Protein AF-A0AA40MKX8-F1 (afdb_monomer_lite)

Organism: Staphylococcus aureus (NCBI:txid1280)

Secondary structure (DSSP, 8-state):
-EEEEE--GGGHHHHHHHHHHHHHHTT-GGG----HHHHHIIIIIS---EEEEEEETTEEEEEEEE-----SSS---

Structure (mmCIF, N/CA/C/O backbone):
data_AF-A0AA40MKX8-F1
#
_entry.id   AF-A0AA40MKX8-F1
#
loop_
_atom_site.group_PDB
_atom_site.id
_atom_site.type_symbol
_atom_site.label_atom_id
_atom_site.label_alt_id
_atom_site.label_co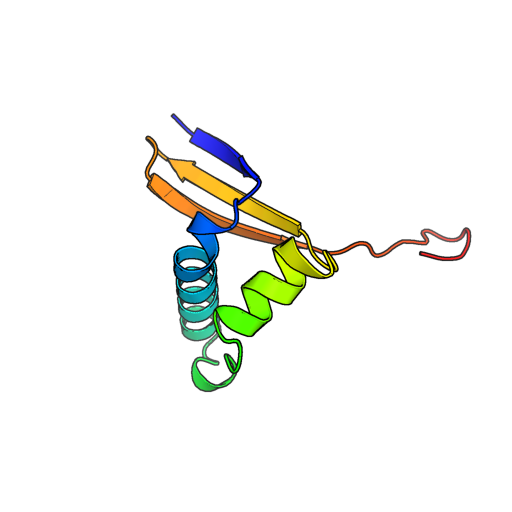mp_id
_atom_site.label_asym_id
_atom_site.label_entity_id
_atom_site.label_seq_id
_atom_site.pdbx_PDB_ins_code
_atom_site.Cartn_x
_atom_site.Cartn_y
_atom_site.Cartn_z
_atom_site.occupancy
_atom_site.B_iso_or_equiv
_atom_site.auth_seq_id
_atom_site.auth_comp_id
_atom_site.auth_asym_id
_atom_site.auth_atom_id
_atom_site.pdbx_PDB_model_num
ATOM 1 N N . MET A 1 1 ? -17.554 1.934 14.521 1.00 88.12 1 MET A N 1
ATOM 2 C CA . MET A 1 1 ? -16.251 2.398 15.043 1.00 88.12 1 MET A CA 1
ATOM 3 C C . MET A 1 1 ? -15.298 2.536 13.873 1.00 88.12 1 MET A C 1
ATOM 5 O O . MET A 1 1 ? -15.191 1.596 13.098 1.00 88.12 1 MET A O 1
ATOM 9 N N . ILE A 1 2 ? -14.661 3.698 13.719 1.00 95.44 2 ILE A N 1
ATOM 10 C CA . ILE A 1 2 ? -13.645 3.923 12.684 1.00 95.44 2 ILE A CA 1
ATOM 11 C C . ILE A 1 2 ? -12.272 3.717 13.319 1.00 95.44 2 ILE A C 1
ATOM 13 O O . ILE A 1 2 ? -12.019 4.258 14.397 1.00 95.44 2 ILE A O 1
ATOM 17 N N . ALA A 1 3 ? -11.409 2.954 12.658 1.00 97.38 3 ALA A N 1
ATOM 18 C CA . ALA A 1 3 ? -10.026 2.741 13.062 1.00 97.38 3 ALA A CA 1
ATOM 19 C C . ALA A 1 3 ? -9.087 2.920 11.864 1.00 97.38 3 ALA A C 1
ATOM 21 O O . ALA A 1 3 ? -9.469 2.676 10.723 1.00 97.38 3 ALA A O 1
ATOM 22 N N . ILE A 1 4 ? -7.856 3.349 12.130 1.00 98.19 4 ILE A N 1
ATOM 23 C CA . ILE A 1 4 ? -6.765 3.346 11.153 1.00 98.19 4 ILE A CA 1
ATOM 24 C C . ILE A 1 4 ? -5.655 2.492 11.750 1.00 98.19 4 ILE A C 1
ATOM 26 O O . ILE A 1 4 ? -5.248 2.726 12.891 1.00 98.19 4 ILE A O 1
ATOM 30 N N . ARG A 1 5 ? -5.171 1.509 10.993 1.00 97.75 5 ARG A N 1
ATOM 31 C CA . ARG A 1 5 ? -4.086 0.620 11.419 1.00 97.75 5 ARG A CA 1
ATOM 32 C C . ARG A 1 5 ? -3.018 0.491 10.345 1.00 97.75 5 ARG A C 1
ATOM 34 O O . ARG A 1 5 ? -3.308 0.611 9.158 1.00 97.75 5 ARG A O 1
ATOM 41 N N . THR A 1 6 ? -1.791 0.207 10.764 1.00 97.81 6 THR A N 1
ATOM 42 C CA . THR A 1 6 ? -0.733 -0.247 9.856 1.00 97.81 6 THR A CA 1
ATOM 43 C C . THR A 1 6 ? -1.108 -1.612 9.283 1.00 97.81 6 THR A C 1
ATOM 45 O O . THR A 1 6 ? -1.682 -2.447 9.991 1.00 97.81 6 THR A O 1
ATOM 48 N N . ALA A 1 7 ? -0.802 -1.838 8.008 1.00 97.81 7 ALA A N 1
ATOM 49 C CA . ALA A 1 7 ? -0.994 -3.154 7.413 1.00 97.81 7 ALA A CA 1
ATOM 50 C C . ALA A 1 7 ? 0.042 -4.168 7.920 1.00 97.81 7 ALA A C 1
ATOM 52 O O . ALA A 1 7 ? 1.158 -3.812 8.311 1.00 97.81 7 ALA A O 1
ATOM 53 N N . THR A 1 8 ? -0.320 -5.443 7.871 1.00 98.06 8 THR A N 1
ATOM 54 C CA . THR A 1 8 ? 0.555 -6.588 8.127 1.00 98.06 8 THR A CA 1
ATOM 55 C C . THR A 1 8 ? 0.786 -7.367 6.824 1.00 98.06 8 THR A C 1
ATOM 57 O O . THR A 1 8 ? 0.086 -7.133 5.835 1.00 98.06 8 THR A O 1
ATOM 60 N N . PRO A 1 9 ? 1.748 -8.310 6.785 1.00 98.31 9 PRO A N 1
ATOM 61 C CA . PRO A 1 9 ? 1.938 -9.176 5.620 1.00 98.31 9 PRO A CA 1
ATOM 62 C C . PRO A 1 9 ? 0.671 -9.925 5.179 1.00 98.31 9 PRO A C 1
ATOM 64 O O . PRO A 1 9 ? 0.524 -10.214 3.994 1.00 98.31 9 PRO A O 1
ATOM 67 N N . ASP A 1 10 ? -0.260 -10.185 6.100 1.00 98.25 10 ASP A N 1
ATOM 68 C CA . ASP A 1 10 ? -1.524 -10.869 5.803 1.00 98.25 10 ASP A CA 1
ATOM 69 C C . ASP A 1 10 ? -2.497 -9.993 4.991 1.00 98.25 10 ASP A C 1
ATOM 71 O O . ASP A 1 10 ? -3.424 -10.507 4.367 1.00 98.25 10 ASP A O 1
ATOM 75 N N . ASP A 1 11 ? -2.278 -8.675 4.942 1.00 98.38 11 ASP A N 1
ATOM 76 C CA . ASP A 1 11 ? -3.115 -7.739 4.187 1.00 98.38 11 ASP A CA 1
ATOM 77 C C . ASP A 1 11 ? -2.696 -7.599 2.711 1.00 98.38 11 ASP A C 1
ATOM 79 O O . ASP A 1 11 ? -3.337 -6.861 1.968 1.00 98.38 11 ASP A O 1
ATOM 83 N N . VAL A 1 12 ? -1.628 -8.258 2.245 1.00 98.38 12 VAL A N 1
ATOM 84 C CA . VAL A 1 12 ? -1.073 -8.027 0.892 1.00 98.38 12 VAL A CA 1
ATOM 85 C C . VAL A 1 12 ? -2.102 -8.241 -0.222 1.00 98.38 12 VAL A C 1
ATOM 87 O O . VAL A 1 12 ? -2.172 -7.427 -1.145 1.00 98.38 12 VAL A O 1
ATOM 90 N N . ALA A 1 13 ? -2.917 -9.293 -0.127 1.00 98.38 13 ALA A N 1
ATOM 91 C CA . ALA A 1 13 ? -3.972 -9.555 -1.105 1.00 98.38 13 ALA A CA 1
ATOM 92 C C . ALA A 1 13 ? -5.031 -8.437 -1.101 1.00 98.38 13 ALA A C 1
ATOM 94 O O . ALA A 1 13 ? -5.346 -7.878 -2.149 1.00 98.38 13 ALA A O 1
ATOM 95 N N . LEU A 1 14 ? -5.490 -8.032 0.090 1.00 98.25 14 LEU A N 1
ATOM 96 C CA . LEU A 1 14 ? -6.426 -6.917 0.266 1.00 98.25 14 LEU A CA 1
ATOM 97 C C . LEU A 1 14 ? -5.869 -5.610 -0.317 1.00 98.25 14 LEU A C 1
ATOM 99 O O . LEU A 1 14 ? -6.589 -4.869 -0.978 1.00 98.25 14 LEU A O 1
ATOM 103 N N . ILE A 1 15 ? -4.588 -5.321 -0.090 1.00 98.25 15 ILE A N 1
ATOM 104 C CA . ILE A 1 15 ? -3.929 -4.122 -0.618 1.00 98.25 15 ILE A CA 1
ATOM 105 C C . ILE A 1 15 ? -3.931 -4.138 -2.147 1.00 98.25 15 ILE A C 1
ATOM 107 O O . ILE A 1 15 ? -4.241 -3.119 -2.762 1.00 98.25 15 ILE A O 1
ATOM 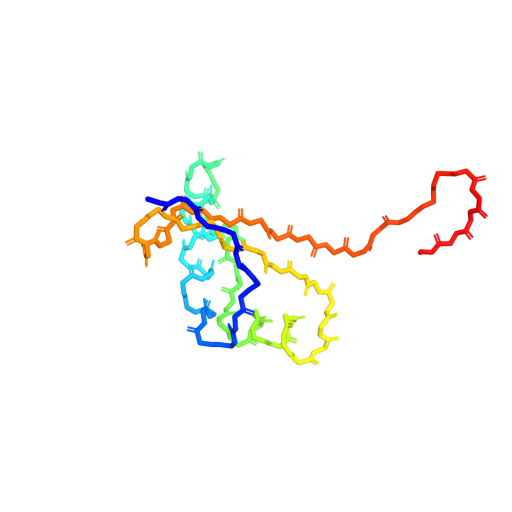111 N N . LEU A 1 16 ? -3.597 -5.274 -2.768 1.00 98.25 16 LEU A N 1
ATOM 112 C CA . LEU A 1 16 ? -3.608 -5.395 -4.225 1.00 98.25 16 LEU A CA 1
ATOM 113 C C . LEU A 1 16 ? -5.013 -5.175 -4.797 1.00 98.25 16 LEU A C 1
ATOM 115 O O . LEU A 1 16 ? -5.154 -4.491 -5.812 1.00 98.25 16 LEU A O 1
ATOM 119 N N . ASP A 1 17 ? -6.038 -5.712 -4.141 1.00 97.88 17 ASP A N 1
ATOM 120 C CA . ASP A 1 17 ? -7.427 -5.524 -4.555 1.00 97.88 17 ASP A CA 1
ATOM 121 C C . ASP A 1 17 ? -7.858 -4.058 -4.436 1.00 97.88 17 ASP A C 1
ATOM 123 O O . ASP A 1 17 ? -8.373 -3.499 -5.402 1.00 97.88 17 ASP A O 1
ATOM 127 N N . LEU A 1 18 ? -7.537 -3.383 -3.328 1.00 97.31 18 LEU A N 1
ATOM 128 C CA . LEU A 1 18 ? -7.823 -1.953 -3.159 1.00 97.31 18 LEU A CA 1
ATOM 129 C C . LEU A 1 18 ? -7.092 -1.077 -4.195 1.00 97.31 18 LEU A C 1
ATOM 131 O O . LEU A 1 18 ? -7.655 -0.100 -4.689 1.00 97.31 18 LEU A O 1
ATOM 135 N N . VAL A 1 19 ? -5.855 -1.428 -4.566 1.00 97.50 19 VAL A N 1
ATOM 136 C CA . VAL A 1 19 ? -5.111 -0.747 -5.641 1.00 97.50 19 VAL A CA 1
ATOM 137 C C . VAL A 1 19 ? -5.788 -0.952 -6.999 1.00 97.50 19 VAL A C 1
ATOM 139 O O . VAL A 1 19 ? -5.882 -0.010 -7.785 1.00 97.50 19 VAL A O 1
ATOM 142 N N . ARG A 1 20 ? -6.293 -2.157 -7.285 1.00 97.50 20 ARG A N 1
ATOM 143 C CA . ARG A 1 20 ? -7.046 -2.439 -8.518 1.00 97.50 20 ARG A CA 1
ATOM 144 C C . ARG A 1 20 ? -8.373 -1.691 -8.559 1.00 97.50 20 ARG A C 1
ATOM 146 O O . ARG A 1 20 ? -8.703 -1.123 -9.596 1.00 97.50 20 ARG A O 1
ATOM 153 N N . GLU A 1 21 ? -9.109 -1.656 -7.451 1.00 96.94 21 GLU A N 1
ATOM 154 C CA . GLU A 1 21 ? -10.343 -0.873 -7.333 1.00 96.94 21 GLU A CA 1
ATOM 155 C C . GLU A 1 21 ? -10.083 0.618 -7.584 1.00 96.94 21 GLU A C 1
ATOM 157 O O . GLU A 1 21 ? -10.821 1.252 -8.344 1.00 96.94 21 GLU A O 1
ATOM 162 N N . LEU A 1 22 ? -8.994 1.161 -7.023 1.00 97.06 22 LEU A N 1
ATOM 163 C CA . LEU A 1 22 ? -8.569 2.536 -7.279 1.00 97.06 22 LEU A CA 1
ATOM 164 C C . LEU A 1 22 ? -8.251 2.765 -8.764 1.00 97.06 22 LEU A C 1
ATOM 166 O O . LEU A 1 22 ? -8.748 3.722 -9.349 1.00 97.06 22 LEU A O 1
ATOM 170 N N . ALA A 1 23 ? -7.501 1.866 -9.402 1.00 97.44 23 ALA A N 1
ATOM 171 C CA . ALA A 1 23 ? -7.161 1.984 -10.819 1.00 97.44 23 ALA A CA 1
ATOM 172 C C . ALA A 1 23 ? -8.394 1.912 -11.739 1.00 97.44 23 ALA A C 1
ATOM 174 O O . ALA A 1 23 ? -8.490 2.651 -12.720 1.00 97.44 23 ALA A O 1
ATOM 175 N N . VAL A 1 24 ? -9.378 1.067 -11.408 1.00 97.75 24 VAL A N 1
ATOM 176 C CA . VAL A 1 24 ? -10.676 1.036 -12.103 1.00 97.75 24 VAL A CA 1
ATOM 177 C C . VAL A 1 24 ? -11.392 2.381 -11.960 1.00 97.75 24 VAL A C 1
ATOM 179 O O . VAL A 1 24 ? -11.889 2.917 -12.952 1.00 97.75 24 VAL A O 1
ATOM 182 N N . TYR A 1 25 ? -11.424 2.946 -10.750 1.00 96.62 25 TYR A N 1
ATOM 183 C CA . TYR A 1 25 ? -12.023 4.256 -10.491 1.00 96.62 25 TYR A CA 1
ATOM 184 C C . TYR A 1 25 ? -11.324 5.384 -11.274 1.00 96.62 25 TYR A C 1
ATOM 186 O O . TYR A 1 25 ? -11.996 6.240 -11.855 1.00 96.62 25 TYR A O 1
ATOM 194 N N . GLU A 1 26 ? -9.992 5.343 -11.369 1.00 97.44 26 GLU A N 1
ATOM 195 C CA . GLU A 1 26 ? -9.172 6.291 -12.138 1.00 97.44 26 GLU A CA 1
ATOM 196 C C . GLU A 1 26 ? -9.192 6.045 -13.658 1.00 97.44 26 GLU A C 1
ATOM 198 O O . GLU A 1 26 ? -8.657 6.849 -14.419 1.00 97.44 26 GLU A O 1
ATOM 203 N N . ARG A 1 27 ? -9.913 5.011 -14.120 1.00 96.69 27 ARG A N 1
ATOM 204 C CA . ARG A 1 27 ? -10.064 4.610 -15.533 1.00 96.69 27 ARG A CA 1
ATOM 205 C C . ARG A 1 27 ? -8.780 4.074 -16.177 1.00 96.69 27 ARG A C 1
ATOM 207 O O . ARG A 1 27 ? -8.657 4.112 -17.400 1.00 96.69 27 ARG A O 1
ATOM 214 N N . GLU A 1 28 ? -7.878 3.510 -15.378 1.00 97.00 28 GLU A N 1
ATOM 215 C CA . GLU A 1 28 ? -6.631 2.874 -15.824 1.00 97.00 28 GLU A CA 1
ATOM 216 C C . GLU A 1 28 ? -6.457 1.445 -15.255 1.00 97.00 28 GLU A C 1
ATOM 218 O O . GLU A 1 28 ? -5.426 1.130 -14.659 1.00 97.00 28 GLU A O 1
ATOM 223 N N . PRO A 1 29 ? -7.431 0.528 -15.424 1.00 93.56 29 PRO A N 1
ATOM 224 C CA . PRO A 1 29 ? -7.381 -0.806 -14.811 1.00 93.56 29 PRO A CA 1
ATOM 225 C C . PRO A 1 29 ? -6.176 -1.650 -15.258 1.00 93.56 29 PRO A C 1
ATOM 227 O O . PRO A 1 29 ? -5.644 -2.434 -14.474 1.00 93.56 29 PRO A O 1
ATOM 230 N N . ASP A 1 30 ? -5.716 -1.460 -16.496 1.00 95.44 30 ASP A N 1
ATOM 231 C CA . ASP A 1 30 ? -4.593 -2.206 -17.074 1.00 95.44 30 ASP A CA 1
ATOM 232 C C . ASP A 1 30 ? -3.218 -1.678 -16.622 1.00 95.44 30 ASP A C 1
ATOM 234 O O . ASP A 1 30 ? -2.192 -2.302 -16.895 1.00 95.44 30 ASP A O 1
ATOM 238 N N . ALA A 1 31 ? -3.172 -0.543 -15.912 1.00 96.19 31 ALA A N 1
ATOM 239 C CA . ALA A 1 31 ? -1.928 0.019 -15.384 1.00 96.19 31 ALA A CA 1
ATOM 240 C C . ALA A 1 31 ? -1.396 -0.760 -14.167 1.00 96.19 31 ALA A C 1
ATOM 242 O O . ALA A 1 31 ? -0.214 -0.657 -13.821 1.00 96.19 31 ALA A O 1
ATOM 243 N N . VAL A 1 32 ? -2.240 -1.571 -13.516 1.00 96.44 32 VAL A N 1
ATOM 244 C CA . VAL A 1 32 ? -1.846 -2.352 -12.338 1.00 96.44 32 VAL A CA 1
ATOM 245 C C . VAL A 1 32 ? -1.090 -3.610 -12.758 1.00 96.44 32 VAL A C 1
ATOM 247 O O . VAL A 1 32 ? -1.639 -4.703 -12.862 1.00 96.44 32 VAL A O 1
ATOM 250 N N . VAL A 1 33 ? 0.220 -3.455 -12.934 1.00 97.44 33 VAL A N 1
ATOM 251 C CA . VAL A 1 33 ? 1.165 -4.568 -13.146 1.00 97.44 33 VAL A CA 1
ATOM 252 C C . VAL A 1 33 ? 1.691 -5.169 -11.836 1.00 97.44 33 VAL A C 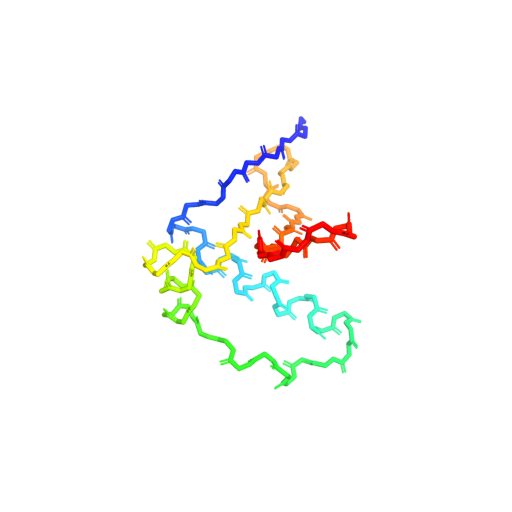1
ATOM 254 O O . VAL A 1 33 ?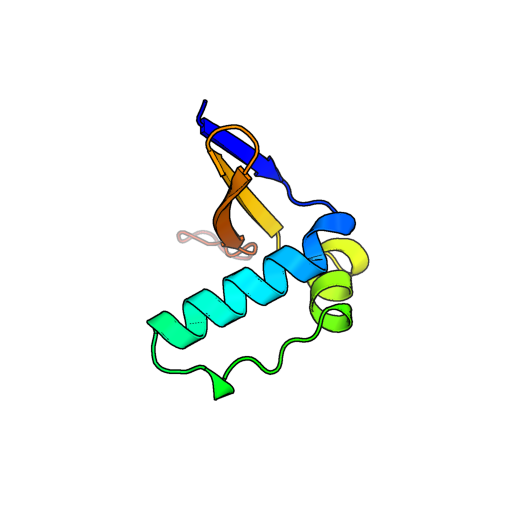 2.458 -6.133 -11.855 1.00 97.44 33 VAL A O 1
ATOM 257 N N . ALA A 1 34 ? 1.320 -4.590 -10.689 1.00 97.25 34 ALA A N 1
ATOM 258 C CA . ALA A 1 34 ? 1.756 -5.049 -9.378 1.00 97.25 34 ALA A CA 1
ATOM 259 C C . ALA A 1 34 ? 1.233 -6.462 -9.072 1.00 97.25 34 ALA A C 1
ATOM 261 O O . ALA A 1 34 ? 0.093 -6.813 -9.376 1.00 97.25 34 ALA A O 1
ATOM 262 N N . THR A 1 35 ? 2.074 -7.262 -8.421 1.00 98.38 35 THR A N 1
ATOM 263 C CA . THR A 1 35 ? 1.723 -8.595 -7.915 1.00 98.38 35 THR A CA 1
ATOM 264 C C . THR A 1 35 ? 1.830 -8.621 -6.395 1.00 98.38 35 THR A C 1
ATOM 266 O O . THR A 1 35 ? 2.547 -7.807 -5.809 1.00 98.38 35 THR A O 1
ATOM 269 N N . GLU A 1 36 ? 1.174 -9.587 -5.748 1.00 98.44 36 GLU A N 1
ATOM 270 C CA . GLU A 1 36 ? 1.288 -9.788 -4.297 1.00 98.44 36 GLU A CA 1
ATOM 271 C C . GLU A 1 36 ? 2.749 -9.950 -3.861 1.00 98.44 36 GLU A C 1
ATOM 273 O O . GLU A 1 36 ? 3.175 -9.333 -2.891 1.00 98.44 36 GLU A O 1
ATOM 278 N N . ALA A 1 37 ? 3.559 -10.695 -4.622 1.00 98.56 37 ALA A N 1
ATOM 279 C CA . ALA A 1 37 ? 4.979 -10.877 -4.323 1.00 98.56 37 ALA A CA 1
ATOM 280 C C . ALA A 1 37 ? 5.766 -9.554 -4.369 1.00 98.56 37 ALA A C 1
ATOM 282 O O . ALA A 1 37 ? 6.594 -9.296 -3.495 1.00 98.56 37 ALA A O 1
ATOM 283 N N . MET A 1 38 ? 5.490 -8.698 -5.361 1.00 98.44 38 MET A N 1
ATOM 284 C CA . MET A 1 38 ? 6.125 -7.379 -5.474 1.00 98.44 38 MET A CA 1
ATOM 285 C C . MET A 1 38 ? 5.717 -6.454 -4.325 1.00 98.44 38 MET A C 1
ATOM 287 O O . MET A 1 38 ? 6.573 -5.769 -3.765 1.00 98.44 38 MET A O 1
ATOM 291 N N . LEU A 1 39 ? 4.429 -6.438 -3.966 1.00 98.25 39 LEU A N 1
ATOM 292 C CA . LEU A 1 39 ? 3.914 -5.630 -2.859 1.00 98.25 39 LEU A CA 1
ATOM 293 C C . LEU A 1 39 ? 4.448 -6.120 -1.513 1.00 98.25 39 LEU A C 1
ATOM 295 O O . LEU A 1 39 ? 4.909 -5.309 -0.714 1.00 98.25 39 LEU A O 1
ATOM 299 N N . HIS A 1 40 ? 4.459 -7.434 -1.284 1.00 98.50 40 HIS A N 1
ATOM 300 C CA . HIS A 1 40 ? 5.017 -8.027 -0.076 1.00 98.50 40 HIS A CA 1
ATOM 301 C C . HIS A 1 40 ? 6.494 -7.647 0.096 1.00 98.50 40 HIS A C 1
ATOM 303 O O . HIS A 1 40 ? 6.901 -7.188 1.165 1.00 98.50 40 HIS A O 1
ATOM 309 N N . ASP A 1 41 ? 7.307 -7.795 -0.954 1.00 98.38 41 ASP A N 1
ATOM 310 C CA . ASP A 1 41 ? 8.714 -7.393 -0.914 1.00 98.38 41 ASP A CA 1
ATOM 311 C C . ASP A 1 41 ? 8.877 -5.886 -0.661 1.00 98.38 41 ASP A C 1
ATOM 313 O O . ASP A 1 41 ? 9.653 -5.488 0.207 1.00 98.38 41 ASP A O 1
ATOM 317 N N . ALA A 1 42 ? 8.128 -5.034 -1.363 1.00 97.88 42 ALA A N 1
ATOM 318 C CA . ALA A 1 42 ? 8.240 -3.586 -1.210 1.00 97.88 42 ALA A CA 1
ATOM 319 C C . ALA A 1 42 ? 7.832 -3.093 0.191 1.00 97.88 42 ALA A C 1
ATOM 321 O O . ALA A 1 42 ? 8.525 -2.242 0.750 1.00 97.88 42 ALA A O 1
ATOM 322 N N . LEU A 1 43 ? 6.745 -3.628 0.757 1.00 97.44 43 LEU A N 1
ATOM 323 C CA . LEU A 1 43 ? 6.159 -3.174 2.024 1.00 97.44 43 LEU A CA 1
ATOM 324 C C . LEU A 1 43 ? 6.795 -3.839 3.249 1.00 97.44 43 LEU A C 1
ATOM 326 O O . LEU A 1 43 ? 7.026 -3.179 4.259 1.00 97.44 43 LEU A O 1
ATOM 330 N N . PHE A 1 44 ? 7.104 -5.135 3.171 1.00 97.62 44 PHE A N 1
ATOM 331 C CA . PHE A 1 44 ? 7.517 -5.927 4.336 1.00 97.62 44 PHE A CA 1
ATOM 332 C C . PHE A 1 44 ? 8.939 -6.487 4.229 1.00 97.62 44 PHE A C 1
ATOM 334 O O . PHE A 1 44 ? 9.568 -6.709 5.267 1.00 97.62 44 PHE A O 1
ATOM 341 N N . GLY A 1 45 ? 9.461 -6.660 3.009 1.00 97.50 45 GLY A N 1
ATOM 342 C CA . GLY A 1 45 ? 10.836 -7.091 2.737 1.00 97.50 45 GLY A CA 1
ATOM 343 C C . GLY A 1 45 ? 11.837 -5.935 2.795 1.00 97.50 45 GLY A C 1
ATOM 344 O O . GLY A 1 45 ? 12.484 -5.708 3.816 1.00 97.50 45 GLY A O 1
ATOM 345 N N . ARG A 1 46 ? 11.955 -5.186 1.695 1.00 96.88 46 ARG A N 1
ATOM 346 C CA . ARG A 1 46 ? 12.823 -4.001 1.579 1.00 96.88 46 ARG A CA 1
ATOM 347 C C . ARG A 1 46 ? 12.290 -2.781 2.328 1.00 96.88 46 ARG A C 1
ATOM 349 O O . ARG A 1 46 ? 13.081 -1.893 2.629 1.00 96.88 46 ARG A O 1
ATOM 356 N N . ARG A 1 47 ? 10.982 -2.744 2.618 1.00 94.62 47 ARG A N 1
ATOM 357 C CA . ARG A 1 47 ? 10.303 -1.671 3.371 1.00 94.62 47 ARG A CA 1
ATOM 358 C C . ARG A 1 47 ? 10.550 -0.277 2.783 1.00 94.62 47 ARG A C 1
ATOM 360 O O . ARG A 1 47 ? 10.965 0.645 3.476 1.00 94.62 47 ARG A O 1
ATOM 367 N N . VAL A 1 48 ? 10.326 -0.137 1.478 1.00 95.94 48 VAL A N 1
ATOM 368 C CA . VAL A 1 48 ? 10.512 1.129 0.742 1.00 95.94 48 VAL A CA 1
ATOM 369 C C . VAL A 1 48 ? 9.261 2.013 0.733 1.00 95.94 48 VAL A C 1
ATOM 371 O O . VAL A 1 48 ? 9.316 3.147 0.267 1.00 95.94 48 VAL A O 1
ATOM 374 N N . ALA A 1 49 ? 8.141 1.489 1.224 1.00 96.88 49 ALA A N 1
ATOM 375 C CA . ALA A 1 49 ? 6.876 2.188 1.371 1.00 96.88 49 ALA A CA 1
ATOM 376 C C . ALA A 1 49 ? 6.137 1.667 2.611 1.00 96.88 49 ALA A C 1
ATOM 378 O O . ALA A 1 49 ? 6.404 0.567 3.097 1.00 96.88 49 ALA A O 1
ATOM 379 N N . GLU A 1 50 ? 5.190 2.463 3.085 1.00 96.38 50 GLU A N 1
ATOM 380 C CA . GLU A 1 50 ? 4.305 2.181 4.203 1.00 96.38 50 GLU A CA 1
ATOM 381 C C . GLU A 1 50 ? 2.850 2.248 3.743 1.00 96.38 50 GL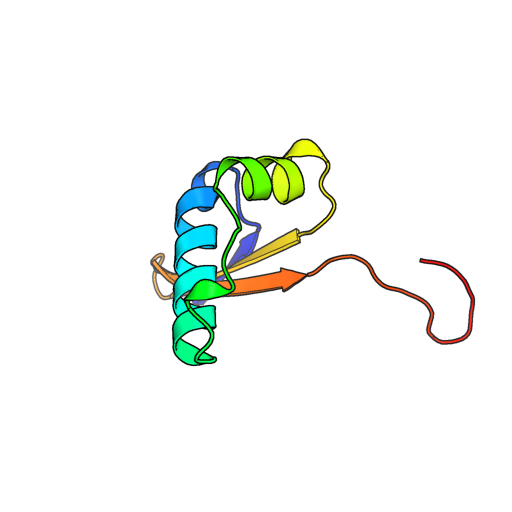U A C 1
ATOM 383 O O . GLU A 1 50 ? 2.511 2.911 2.757 1.00 96.38 50 GLU A O 1
ATOM 388 N N . ILE A 1 51 ? 1.976 1.562 4.474 1.00 98.06 51 ILE A N 1
ATOM 389 C CA . ILE A 1 51 ? 0.552 1.550 4.175 1.00 98.06 51 ILE A CA 1
ATOM 390 C C . ILE A 1 51 ? -0.291 1.537 5.451 1.00 98.06 51 ILE A C 1
ATOM 392 O O . ILE A 1 51 ? -0.016 0.816 6.416 1.00 98.06 51 ILE A O 1
ATOM 396 N N . LEU A 1 52 ? -1.341 2.350 5.430 1.00 98.44 52 LEU A N 1
ATOM 397 C CA . LEU A 1 52 ? -2.394 2.381 6.434 1.00 98.44 52 LEU A CA 1
ATOM 398 C C . LEU A 1 52 ? -3.691 1.868 5.822 1.00 98.44 52 LEU A C 1
ATOM 400 O O . LEU A 1 52 ? -3.999 2.178 4.672 1.00 98.44 52 LEU A O 1
ATOM 404 N N . ILE A 1 53 ? -4.462 1.130 6.614 1.00 98.38 53 ILE A N 1
ATOM 405 C CA . ILE A 1 53 ? -5.797 0.646 6.269 1.00 98.38 53 ILE A CA 1
ATOM 406 C C . ILE A 1 53 ? -6.800 1.352 7.176 1.00 98.38 53 ILE A C 1
ATOM 408 O O . ILE A 1 53 ? -6.647 1.369 8.401 1.00 98.38 53 ILE A O 1
ATOM 412 N N . ALA A 1 54 ? -7.818 1.944 6.559 1.00 98.12 54 ALA A N 1
ATOM 413 C CA . ALA A 1 54 ? -8.978 2.476 7.251 1.00 98.12 54 ALA A CA 1
ATOM 414 C C . ALA A 1 54 ? -10.026 1.370 7.385 1.00 98.12 54 ALA A C 1
ATOM 416 O O . ALA A 1 54 ? -10.391 0.730 6.398 1.00 98.12 54 ALA A O 1
ATOM 417 N N . GLU A 1 55 ? -10.532 1.171 8.596 1.00 97.94 55 GLU A N 1
ATOM 418 C CA . GLU A 1 55 ? -11.576 0.201 8.898 1.00 97.94 55 GLU A CA 1
ATOM 419 C C . GLU A 1 55 ? -12.819 0.886 9.465 1.00 97.94 55 GLU A C 1
ATOM 421 O O . GLU A 1 55 ? -12.728 1.785 10.305 1.00 97.94 55 GLU A O 1
ATOM 426 N N . LEU A 1 56 ? -13.991 0.414 9.043 1.00 97.88 56 LEU A N 1
ATOM 427 C CA . LEU A 1 56 ? -15.283 0.740 9.633 1.00 97.88 56 LEU A CA 1
ATOM 428 C C . LEU A 1 56 ? -15.895 -0.547 10.190 1.00 97.88 56 LEU A C 1
ATOM 430 O O . LEU A 1 56 ? -16.183 -1.481 9.446 1.00 97.88 56 LEU A O 1
ATOM 434 N N . ASP A 1 57 ? -16.068 -0.601 11.510 1.00 96.62 57 ASP A N 1
ATOM 435 C CA . ASP A 1 57 ? -16.591 -1.774 12.228 1.00 96.62 57 ASP A CA 1
ATOM 436 C C . ASP A 1 57 ? -15.796 -3.061 11.934 1.00 96.62 57 ASP A C 1
ATOM 438 O O . ASP A 1 57 ? -16.361 -4.138 11.743 1.00 96.62 57 ASP A O 1
ATOM 442 N N . GLY A 1 58 ? -14.464 -2.932 11.877 1.00 94.31 58 GLY A N 1
ATOM 443 C CA . GLY A 1 58 ? -13.529 -4.030 11.607 1.00 94.31 58 GLY A CA 1
ATOM 444 C C . GLY A 1 58 ? -13.473 -4.474 10.144 1.00 94.31 58 GLY A C 1
ATOM 445 O O . GLY A 1 58 ? -12.828 -5.471 9.835 1.00 94.31 58 GLY A O 1
ATOM 446 N N . LYS A 1 59 ? -14.155 -3.765 9.235 1.00 96.06 59 LYS A N 1
ATOM 447 C CA . LYS A 1 59 ? -14.094 -4.024 7.793 1.00 96.06 59 LYS A CA 1
ATOM 448 C C . LYS A 1 59 ? -13.208 -2.988 7.110 1.00 96.06 59 LYS A C 1
ATOM 450 O O . LYS A 1 59 ? -13.455 -1.799 7.315 1.00 96.06 59 LYS A O 1
ATOM 455 N N . PRO A 1 60 ? -12.240 -3.395 6.276 1.00 96.31 60 PRO A N 1
ATOM 456 C CA . PRO A 1 60 ? -11.474 -2.469 5.452 1.00 96.31 60 PRO A CA 1
ATOM 457 C C . PRO A 1 60 ? -12.392 -1.660 4.531 1.00 96.31 60 PRO A C 1
ATOM 459 O O . PRO A 1 60 ? -13.258 -2.221 3.864 1.00 96.31 60 PRO A O 1
ATOM 462 N N . VAL A 1 61 ? -12.211 -0.341 4.513 1.00 96.06 61 VAL A N 1
ATOM 463 C CA . VAL A 1 61 ? -12.985 0.601 3.680 1.00 96.06 61 VAL A CA 1
ATOM 464 C C . 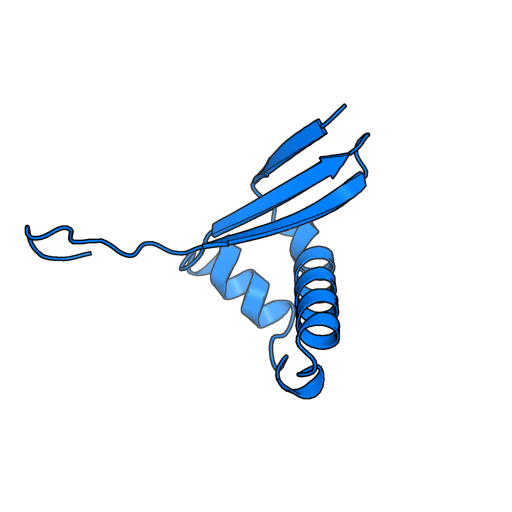VAL A 1 61 ? -12.103 1.580 2.903 1.00 96.06 61 VAL A C 1
ATOM 466 O O . VAL A 1 61 ? -12.613 2.412 2.159 1.00 96.06 61 VAL A O 1
ATOM 469 N N . GLY A 1 62 ? -10.784 1.509 3.074 1.00 95.25 62 GLY A N 1
ATOM 470 C CA . GLY A 1 62 ? -9.842 2.333 2.329 1.00 95.25 62 GLY A CA 1
ATOM 471 C C . GLY A 1 62 ? -8.402 2.094 2.755 1.00 95.25 62 GLY A C 1
ATOM 472 O O . GLY A 1 62 ? -8.135 1.413 3.748 1.00 95.25 62 GLY A O 1
ATOM 473 N N . PHE A 1 63 ? -7.472 2.684 2.011 1.00 97.94 63 PHE A N 1
ATOM 474 C CA . PHE A 1 63 ? -6.048 2.622 2.309 1.00 97.94 63 PHE A CA 1
ATOM 475 C C . PHE A 1 63 ? -5.343 3.936 1.970 1.00 97.94 63 PHE A C 1
ATOM 477 O O . PHE A 1 63 ? -5.852 4.757 1.208 1.00 97.94 63 PHE A O 1
ATOM 484 N N . ALA A 1 64 ? -4.149 4.113 2.527 1.00 97.94 64 ALA A N 1
ATOM 485 C CA . ALA A 1 64 ? -3.199 5.135 2.117 1.00 97.94 64 ALA A CA 1
ATOM 486 C C . ALA A 1 64 ? -1.808 4.506 2.034 1.00 97.94 64 ALA A C 1
ATOM 488 O O . ALA A 1 64 ? -1.298 4.028 3.047 1.00 97.94 64 ALA A O 1
ATOM 489 N N . LEU A 1 65 ? -1.209 4.510 0.842 1.00 97.00 65 LEU A N 1
ATOM 490 C CA . LEU A 1 65 ? 0.168 4.075 0.610 1.00 97.00 65 LEU A CA 1
ATOM 491 C C . LEU A 1 65 ? 1.048 5.309 0.439 1.00 97.00 65 LEU A C 1
ATOM 493 O O . LEU A 1 65 ? 0.751 6.187 -0.369 1.00 97.00 65 LEU A O 1
ATOM 497 N N . PHE A 1 66 ? 2.128 5.378 1.201 1.00 95.88 66 PHE A N 1
ATOM 498 C CA . PHE A 1 66 ? 3.067 6.489 1.156 1.00 95.88 66 PHE A CA 1
ATOM 499 C C . PHE A 1 66 ? 4.495 5.981 1.320 1.00 95.88 66 PHE A C 1
ATOM 501 O O . PHE A 1 66 ? 4.748 4.843 1.700 1.00 95.88 66 PHE A O 1
ATOM 508 N N . PHE A 1 67 ? 5.448 6.834 0.996 1.00 95.19 67 PHE A N 1
ATOM 509 C CA . PHE A 1 67 ? 6.867 6.563 1.141 1.00 95.19 67 PHE A CA 1
ATOM 510 C C . PHE A 1 67 ? 7.553 7.858 1.547 1.00 95.19 67 PHE A C 1
ATOM 512 O O . PHE A 1 67 ? 7.005 8.952 1.379 1.00 95.19 67 PHE A O 1
ATOM 519 N N . HIS A 1 68 ? 8.746 7.744 2.111 1.00 89.19 68 HIS A N 1
ATOM 520 C CA . HIS A 1 68 ? 9.467 8.917 2.568 1.00 89.19 68 HIS A CA 1
ATOM 521 C C . HIS A 1 68 ? 9.892 9.788 1.380 1.00 89.19 68 HIS A C 1
ATOM 523 O O . HIS A 1 68 ? 10.567 9.334 0.456 1.00 89.19 68 HIS A O 1
ATOM 529 N N . ASN A 1 69 ? 9.492 11.057 1.427 1.00 84.75 69 ASN A N 1
ATOM 530 C CA . ASN A 1 69 ? 10.017 12.122 0.586 1.00 84.75 69 ASN A CA 1
ATOM 531 C C . ASN A 1 69 ? 10.100 13.399 1.434 1.00 84.75 69 ASN A C 1
ATOM 533 O O . ASN A 1 69 ? 9.142 13.773 2.109 1.00 84.75 69 ASN A O 1
ATOM 537 N N . PHE A 1 70 ? 11.253 14.051 1.407 1.00 76.75 70 PHE A N 1
ATOM 538 C CA . PHE A 1 70 ? 11.665 15.135 2.292 1.00 76.75 70 PHE A CA 1
ATOM 539 C C . PHE A 1 70 ? 12.185 16.304 1.471 1.00 76.75 70 PHE A C 1
ATOM 541 O O . PHE A 1 70 ? 12.507 16.198 0.290 1.00 76.75 70 PHE A O 1
ATOM 548 N N . SER A 1 71 ? 12.340 17.411 2.187 1.00 55.34 71 SER A N 1
ATOM 549 C CA . SER A 1 71 ? 13.168 18.577 1.873 1.00 55.34 71 SER A CA 1
ATOM 550 C C . SER A 1 71 ? 12.329 19.799 1.599 1.00 55.34 71 SER A C 1
ATOM 552 O O . SER A 1 71 ? 12.311 20.354 0.500 1.00 55.34 71 SER A O 1
ATOM 554 N N . THR A 1 72 ? 11.724 20.331 2.652 1.00 55.44 72 THR A N 1
ATOM 555 C CA . THR A 1 72 ? 11.322 21.730 2.638 1.00 55.44 72 THR A CA 1
ATOM 556 C C . THR A 1 72 ? 12.571 22.581 2.873 1.00 55.44 72 THR A C 1
ATOM 558 O O . THR A 1 72 ? 12.842 23.016 3.987 1.00 55.44 72 THR A O 1
ATOM 561 N N . TRP A 1 73 ? 13.339 22.787 1.795 1.00 68.50 73 TRP A N 1
ATOM 562 C CA . TRP A 1 73 ? 14.334 23.862 1.654 1.00 68.50 73 TRP A CA 1
ATOM 563 C C . TRP A 1 73 ? 15.704 23.616 2.323 1.00 68.50 73 TRP A C 1
ATOM 565 O O . TRP A 1 73 ? 16.551 24.504 2.339 1.00 68.50 73 TRP A O 1
ATOM 575 N N . THR A 1 74 ? 15.946 22.412 2.842 1.00 68.50 74 THR A N 1
ATOM 576 C CA . THR A 1 74 ? 17.003 22.127 3.839 1.00 68.50 74 THR A CA 1
ATOM 577 C C . THR A 1 74 ? 17.866 20.905 3.540 1.00 68.50 74 THR A C 1
ATOM 579 O O . THR A 1 74 ? 18.929 20.744 4.132 1.00 68.50 74 THR A O 1
ATOM 582 N N . GLY A 1 75 ? 17.472 20.094 2.565 1.00 55.09 75 GLY A N 1
ATOM 583 C CA . GLY A 1 75 ? 18.404 19.266 1.823 1.00 55.09 75 GLY A CA 1
ATOM 584 C C . GLY A 1 75 ? 18.544 17.835 2.319 1.00 55.09 75 GLY A C 1
ATOM 585 O O . GLY A 1 75 ? 19.293 17.584 3.265 1.00 55.09 75 GLY A O 1
ATOM 586 N N . LYS A 1 76 ? 18.009 16.930 1.478 1.00 63.22 76 LYS A N 1
ATOM 587 C CA . LYS A 1 76 ? 18.189 15.453 1.385 1.00 63.22 76 LYS A CA 1
ATOM 588 C C . LYS A 1 76 ? 16.886 14.695 1.746 1.00 63.22 76 LYS A C 1
ATOM 590 O O . LYS A 1 76 ? 15.885 15.386 1.756 1.00 63.22 76 LYS A O 1
ATOM 595 N N . PRO A 1 77 ? 16.796 13.349 1.795 1.00 70.62 77 PRO A N 1
ATOM 596 C CA . PRO A 1 77 ? 15.520 12.654 1.984 1.00 70.62 77 PRO A CA 1
ATOM 597 C C . PRO A 1 77 ? 15.067 12.673 3.448 1.00 70.62 77 PRO A C 1
ATOM 599 O O . PRO A 1 77 ? 15.790 13.266 4.278 1.00 70.62 77 PRO A O 1
#

InterPro domains:
  IPR016181 Acyl-CoA N-acyltransferase [SSF55729] (1-75)
  IPR051016 Diverse Substrate Acetyltransferase [PTHR10545] (3-77)

Radius of gyration: 14.18 Å; chains: 1; bounding box: 35×35×32 Å

Sequence (77 aa):
MIAIRTATPDDVALILDLVRELAVYEREPDAVVATEAMLHDALFGRRVAEILIAELDGKPVGFALFFHNFSTWTGKP

pLDDT: mean 93.45, std 10.5, range [55.09, 98.56]

Foldseek 3Di:
DKDKDWDDLVCLVVVLVQVLVVCVVVVNNVVSPDDSVNSSCCCPNVNQKTKMFMDDPNHTDHMDIGGDDDDPPNDDD